Protein AF-A0A7M1QVY0-F1 (afdb_monomer)

Secondary structure (DSSP, 8-state):
--HHHH-S-B-HHHHHHHHHHHHTTTTTTSSSS-TT---TTTTTTHHHHH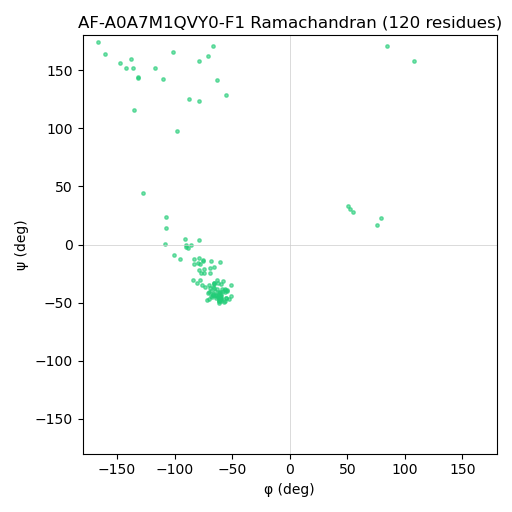HHHHHHHHHHHHTTSEEE-TTS--EEE-GGGHHHHTT--SHHHHHHHHHHHHHHHTTTHHHHHHHHHHGGG-

Structure (mmCIF, N/CA/C/O backbone):
data_AF-A0A7M1QVY0-F1
#
_entry.id   AF-A0A7M1QVY0-F1
#
loop_
_atom_site.group_PDB
_atom_site.id
_atom_site.type_symbol
_atom_site.label_atom_id
_atom_site.label_alt_id
_atom_site.label_comp_id
_atom_site.label_asym_id
_atom_site.label_entity_id
_atom_site.label_seq_id
_atom_site.pdbx_PDB_ins_code
_atom_site.Cartn_x
_atom_site.Cartn_y
_atom_site.Cartn_z
_atom_site.occupancy
_atom_site.B_iso_or_equiv
_atom_site.auth_seq_id
_atom_site.auth_comp_id
_atom_site.auth_asym_id
_atom_site.auth_atom_id
_atom_site.pdbx_PDB_model_num
ATOM 1 N N . MET A 1 1 ? -7.234 1.980 -4.836 1.00 67.88 1 MET 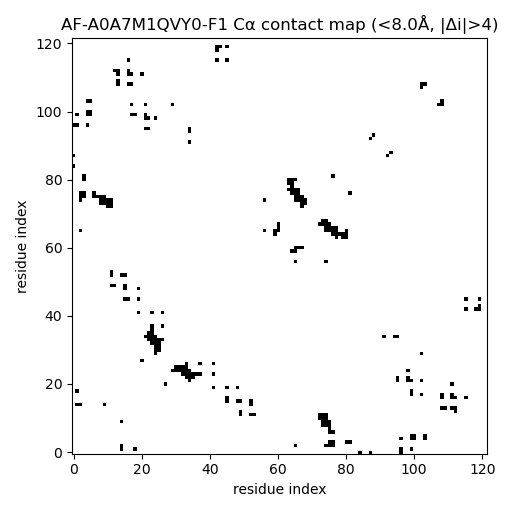A N 1
ATOM 2 C CA . MET A 1 1 ? -6.835 1.798 -3.420 1.00 67.88 1 MET A CA 1
ATOM 3 C C . MET A 1 1 ? -6.526 0.322 -3.199 1.00 67.88 1 MET A C 1
ATOM 5 O O . MET A 1 1 ? -7.338 -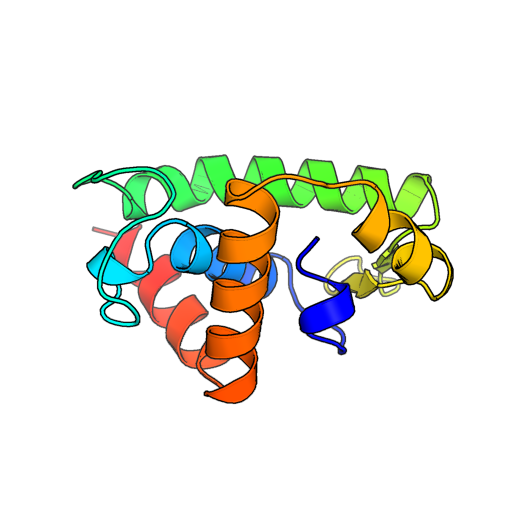0.486 -3.618 1.00 67.88 1 MET A O 1
ATOM 9 N N . ALA A 1 2 ? -5.380 -0.029 -2.601 1.00 82.00 2 ALA A N 1
ATOM 10 C CA . ALA A 1 2 ? -4.925 -1.424 -2.492 1.00 82.00 2 ALA A CA 1
ATOM 11 C C . ALA A 1 2 ? -5.658 -2.257 -1.420 1.00 82.00 2 ALA A C 1
ATOM 13 O O . ALA A 1 2 ? -5.900 -3.439 -1.632 1.00 82.00 2 ALA A O 1
ATOM 14 N N . LEU A 1 3 ? -6.046 -1.646 -0.291 1.00 88.56 3 LEU A N 1
ATOM 15 C CA . LEU A 1 3 ? -6.623 -2.359 0.861 1.00 88.56 3 LEU A CA 1
ATOM 16 C C . LEU A 1 3 ? -7.818 -3.276 0.526 1.00 88.56 3 LEU A C 1
ATOM 18 O O . LEU A 1 3 ? -7.794 -4.419 0.970 1.00 88.56 3 LEU A O 1
ATOM 22 N N . PRO A 1 4 ? -8.831 -2.850 -0.256 1.00 89.25 4 PRO A N 1
ATOM 23 C CA . PRO A 1 4 ? -9.956 -3.729 -0.578 1.00 89.25 4 PRO A CA 1
ATOM 24 C C . PRO A 1 4 ? -9.593 -4.894 -1.503 1.00 89.25 4 PRO A C 1
ATOM 26 O O . PRO A 1 4 ? -10.339 -5.856 -1.574 1.00 89.25 4 PRO A O 1
ATOM 29 N N . ILE A 1 5 ? -8.484 -4.795 -2.244 1.00 91.31 5 ILE A N 1
ATOM 30 C CA . ILE A 1 5 ? -8.012 -5.867 -3.132 1.00 91.31 5 ILE A CA 1
ATOM 31 C C . ILE A 1 5 ? -7.260 -6.931 -2.325 1.00 91.31 5 ILE A C 1
ATOM 33 O O . ILE A 1 5 ? -7.313 -8.106 -2.660 1.00 91.31 5 ILE A O 1
ATOM 37 N N . ILE A 1 6 ? -6.562 -6.520 -1.261 1.00 90.75 6 ILE A N 1
ATOM 38 C CA . ILE A 1 6 ? -5.854 -7.436 -0.358 1.00 90.75 6 ILE A CA 1
ATOM 39 C C . ILE A 1 6 ? -6.845 -8.335 0.399 1.00 90.75 6 ILE A C 1
ATOM 41 O O . ILE A 1 6 ? -6.510 -9.478 0.688 1.00 90.75 6 ILE A O 1
ATOM 45 N N . ASP A 1 7 ? -8.039 -7.818 0.708 1.00 88.00 7 ASP A N 1
ATOM 46 C CA . ASP A 1 7 ? -9.172 -8.546 1.308 1.00 88.00 7 ASP A CA 1
ATOM 47 C C . ASP A 1 7 ? -8.827 -9.362 2.573 1.00 88.00 7 ASP A C 1
ATOM 49 O O . ASP A 1 7 ? -9.358 -10.434 2.854 1.00 88.00 7 ASP A O 1
ATOM 53 N N . ARG A 1 8 ? -7.877 -8.850 3.362 1.00 91.44 8 ARG A N 1
ATOM 54 C CA . ARG A 1 8 ? -7.507 -9.359 4.687 1.00 91.44 8 ARG A CA 1
ATOM 55 C C . ARG A 1 8 ? -6.758 -8.286 5.476 1.00 91.44 8 ARG A C 1
ATOM 57 O O . ARG A 1 8 ? -6.217 -7.353 4.876 1.00 91.44 8 ARG A O 1
ATOM 64 N N . PRO A 1 9 ? -6.618 -8.440 6.805 1.00 93.56 9 PRO A N 1
ATOM 65 C CA . PRO A 1 9 ? -5.658 -7.654 7.563 1.00 93.56 9 PRO A CA 1
ATOM 66 C C . PRO A 1 9 ? -4.242 -7.805 6.987 1.00 93.56 9 PRO A C 1
ATOM 68 O O . PRO A 1 9 ? -3.750 -8.921 6.792 1.00 93.56 9 P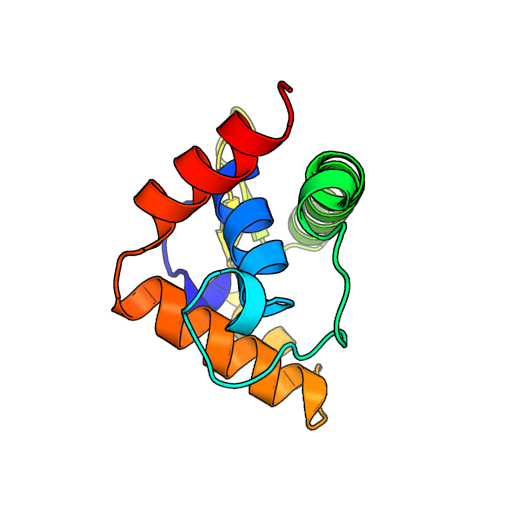RO A O 1
ATOM 71 N N . ALA A 1 10 ? -3.588 -6.675 6.734 1.00 93.50 10 ALA A N 1
ATOM 72 C CA . ALA A 1 10 ? -2.204 -6.605 6.282 1.00 93.50 10 ALA A CA 1
ATOM 73 C C . ALA A 1 10 ? -1.412 -5.592 7.110 1.00 93.50 10 ALA A C 1
ATOM 75 O O . ALA A 1 10 ? -1.935 -4.566 7.551 1.00 93.50 10 ALA A O 1
ATOM 76 N N . SER A 1 11 ? -0.146 -5.902 7.354 1.00 94.19 11 SER A N 1
ATOM 77 C CA . SER A 1 11 ? 0.780 -5.020 8.057 1.00 94.19 11 SER A CA 1
ATOM 78 C C . SER A 1 11 ? 1.172 -3.810 7.207 1.00 94.19 11 SER A C 1
ATOM 80 O O . SER A 1 11 ? 1.033 -3.806 5.982 1.00 94.19 11 SER A O 1
ATOM 82 N N . LEU A 1 12 ? 1.705 -2.773 7.861 1.00 93.38 12 LEU A N 1
ATOM 83 C CA . LEU A 1 12 ? 2.265 -1.606 7.174 1.00 93.38 12 LEU A CA 1
ATOM 84 C C . LEU A 1 12 ? 3.339 -2.010 6.152 1.00 93.38 12 LEU A C 1
ATOM 86 O O . LEU A 1 12 ? 3.372 -1.457 5.055 1.00 93.38 12 LEU A O 1
ATOM 90 N N . ASP A 1 13 ? 4.184 -2.984 6.492 1.00 91.88 13 ASP A N 1
ATOM 91 C CA . ASP A 1 13 ? 5.256 -3.454 5.614 1.00 91.88 13 ASP A CA 1
ATOM 92 C C . ASP A 1 13 ? 4.715 -4.228 4.408 1.00 91.88 13 ASP A C 1
ATOM 94 O O . ASP A 1 13 ? 5.144 -3.974 3.286 1.00 91.88 13 ASP A O 1
ATOM 98 N N . GLU A 1 14 ? 3.707 -5.087 4.591 1.00 92.00 14 GLU A N 1
ATOM 99 C CA . GLU A 1 14 ? 3.032 -5.752 3.466 1.00 92.00 14 GLU A CA 1
ATOM 100 C C . GLU A 1 14 ? 2.380 -4.740 2.518 1.00 92.00 14 GLU A C 1
ATOM 102 O O . GLU A 1 14 ? 2.569 -4.821 1.307 1.00 92.00 14 GLU A O 1
ATOM 107 N N . ILE A 1 15 ? 1.644 -3.761 3.055 1.00 93.62 15 ILE A N 1
ATOM 108 C CA . ILE A 1 15 ? 0.968 -2.740 2.243 1.00 93.62 15 ILE A CA 1
ATOM 109 C C . ILE A 1 15 ? 1.996 -1.871 1.509 1.00 93.62 15 ILE A C 1
ATOM 111 O O . ILE A 1 15 ? 1.802 -1.554 0.338 1.00 93.62 15 ILE A O 1
ATOM 115 N N . THR A 1 16 ? 3.102 -1.517 2.167 1.00 93.00 16 THR A N 1
ATOM 116 C CA . THR A 1 16 ? 4.184 -0.730 1.556 1.00 93.00 16 THR A CA 1
ATOM 117 C C . THR A 1 16 ? 4.893 -1.513 0.457 1.00 93.00 16 THR A C 1
ATOM 119 O O . THR A 1 16 ? 5.147 -0.966 -0.613 1.00 93.00 16 THR A O 1
ATOM 122 N N . ALA A 1 17 ? 5.191 -2.792 0.690 1.00 91.12 17 ALA A N 1
ATOM 123 C CA . ALA A 1 17 ? 5.825 -3.647 -0.304 1.00 91.12 17 ALA A CA 1
ATOM 124 C C . ALA A 1 17 ? 4.919 -3.837 -1.528 1.00 91.12 17 ALA A C 1
ATOM 126 O O . ALA A 1 17 ? 5.387 -3.711 -2.656 1.00 91.12 17 ALA A O 1
ATOM 127 N N . ILE A 1 18 ? 3.618 -4.064 -1.316 1.00 92.25 18 ILE A N 1
ATOM 128 C CA . ILE A 1 18 ? 2.629 -4.137 -2.399 1.00 92.25 18 ILE A CA 1
ATOM 129 C C . ILE A 1 18 ? 2.576 -2.819 -3.172 1.00 92.25 18 ILE A C 1
ATOM 131 O O . ILE A 1 18 ? 2.621 -2.854 -4.396 1.00 92.25 18 ILE A O 1
ATOM 135 N N . ASP A 1 19 ? 2.509 -1.671 -2.491 1.00 92.38 19 ASP A N 1
ATOM 136 C CA . ASP A 1 19 ? 2.473 -0.362 -3.153 1.00 92.38 19 ASP A CA 1
ATOM 137 C C . ASP A 1 19 ? 3.714 -0.128 -4.021 1.00 92.38 19 ASP A C 1
ATOM 139 O O . ASP A 1 19 ? 3.596 0.224 -5.195 1.00 92.38 19 ASP A O 1
ATOM 143 N N . LEU A 1 20 ? 4.901 -0.386 -3.466 1.00 91.19 20 LEU A N 1
ATOM 144 C CA . LEU A 1 20 ? 6.162 -0.210 -4.176 1.00 91.19 20 LEU A CA 1
ATOM 145 C C . LEU A 1 20 ? 6.236 -1.124 -5.402 1.00 91.19 20 LEU A C 1
ATOM 147 O O . LEU A 1 20 ? 6.512 -0.657 -6.507 1.00 91.19 20 LEU A O 1
ATOM 151 N N . VAL A 1 21 ? 5.953 -2.412 -5.220 1.00 90.62 21 VAL A N 1
ATOM 152 C CA . VAL A 1 21 ? 6.067 -3.418 -6.278 1.00 90.62 21 VAL A CA 1
ATOM 153 C C . VAL A 1 21 ? 5.009 -3.200 -7.351 1.00 90.62 21 VAL A C 1
ATOM 155 O O . VAL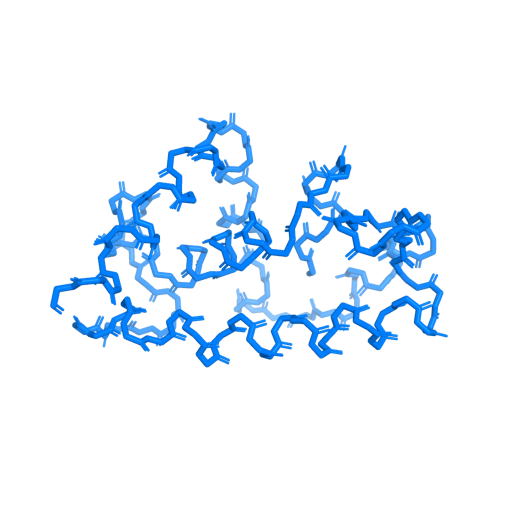 A 1 21 ? 5.338 -3.269 -8.528 1.00 90.62 21 VAL A O 1
ATOM 158 N N . ALA A 1 22 ? 3.777 -2.842 -6.978 1.00 91.75 22 ALA A N 1
ATOM 159 C CA . ALA A 1 22 ? 2.738 -2.484 -7.939 1.00 91.75 22 ALA A CA 1
ATOM 160 C C . ALA A 1 22 ? 3.160 -1.289 -8.806 1.00 91.75 22 ALA A C 1
ATOM 162 O O . ALA A 1 22 ? 2.837 -1.251 -9.991 1.00 91.75 22 ALA A O 1
ATOM 163 N N . THR A 1 23 ? 3.923 -0.340 -8.244 1.00 91.75 23 THR A N 1
ATOM 164 C CA . THR A 1 23 ? 4.471 0.788 -9.011 1.00 91.75 23 THR A CA 1
ATOM 165 C C . THR A 1 23 ? 5.682 0.440 -9.885 1.00 91.75 23 THR A C 1
ATOM 167 O O . THR A 1 23 ? 5.896 1.091 -10.910 1.00 91.75 23 THR A O 1
ATOM 170 N N . TYR A 1 24 ? 6.415 -0.619 -9.528 1.00 90.50 24 TYR A N 1
ATOM 171 C CA . TYR A 1 24 ? 7.674 -1.043 -10.148 1.00 90.50 24 TYR A CA 1
ATOM 172 C C . TYR A 1 24 ? 7.662 -2.528 -10.571 1.00 90.50 24 TYR A C 1
ATOM 174 O O . TYR A 1 24 ? 8.615 -3.274 -10.333 1.00 90.50 24 TYR A O 1
ATOM 182 N N . MET A 1 25 ? 6.565 -2.982 -11.188 1.00 88.81 25 MET A N 1
ATOM 183 C CA . MET A 1 25 ? 6.340 -4.400 -11.511 1.00 88.81 25 MET A CA 1
ATOM 184 C C . MET A 1 25 ? 7.480 -5.015 -12.334 1.00 88.81 25 MET A C 1
ATOM 186 O O . MET A 1 25 ? 7.879 -6.146 -12.060 1.00 88.81 25 MET A O 1
ATOM 190 N N . GLN A 1 26 ? 8.041 -4.275 -13.295 1.00 89.31 26 GLN A N 1
ATOM 191 C CA . GLN A 1 26 ? 9.151 -4.753 -14.124 1.00 89.31 26 GLN A CA 1
ATOM 192 C C . GLN A 1 26 ? 10.444 -4.904 -13.330 1.00 89.31 26 GLN A C 1
ATOM 194 O O . GLN A 1 26 ? 11.102 -5.935 -13.448 1.00 89.31 26 GLN A O 1
ATOM 199 N N . PHE A 1 27 ? 10.785 -3.928 -12.482 1.00 86.12 27 PHE A N 1
ATOM 200 C CA . PHE A 1 27 ? 11.983 -3.996 -11.637 1.00 86.12 27 PHE A CA 1
ATOM 201 C C . PHE A 1 27 ? 11.990 -5.255 -10.756 1.00 86.12 27 PHE A C 1
ATOM 203 O O . PHE A 1 27 ? 13.023 -5.896 -10.577 1.00 86.12 27 PHE A O 1
ATOM 210 N N . PHE A 1 28 ? 10.823 -5.645 -10.237 1.00 84.00 28 PHE A N 1
ATOM 211 C CA . PHE A 1 28 ? 10.679 -6.827 -9.385 1.00 84.00 28 PHE A CA 1
ATOM 212 C C . PHE A 1 28 ? 10.382 -8.133 -10.145 1.00 84.00 28 PHE A C 1
ATOM 214 O O . PHE A 1 28 ? 10.317 -9.191 -9.512 1.00 84.00 28 PHE A O 1
ATOM 221 N N . GLY A 1 29 ? 10.242 -8.080 -11.475 1.00 86.12 29 GLY A N 1
ATOM 222 C CA . GLY A 1 29 ? 10.018 -9.245 -12.336 1.00 86.12 29 GLY A CA 1
ATOM 223 C C . GLY A 1 29 ? 8.577 -9.766 -12.371 1.00 86.12 29 GLY A C 1
ATOM 224 O O . GLY A 1 29 ? 8.367 -10.936 -12.679 1.00 86.12 29 GLY A O 1
ATOM 225 N N . TYR A 1 30 ? 7.591 -8.927 -12.046 1.00 85.88 30 TYR A N 1
ATOM 226 C CA . TYR A 1 30 ? 6.164 -9.283 -12.003 1.00 85.88 30 TYR A CA 1
ATOM 227 C C . TYR A 1 30 ? 5.327 -8.675 -13.137 1.00 85.88 30 TYR A C 1
ATOM 229 O O . TYR A 1 30 ? 4.122 -8.910 -13.201 1.00 85.88 30 TYR A O 1
ATOM 237 N N . GLY A 1 31 ? 5.935 -7.906 -14.042 1.00 85.88 31 GLY A N 1
ATOM 238 C CA . GLY A 1 31 ? 5.259 -7.353 -15.214 1.00 85.88 31 GLY A CA 1
ATOM 239 C C . GLY A 1 31 ? 6.230 -6.797 -16.251 1.00 85.88 31 GLY A C 1
ATOM 240 O O . GLY A 1 31 ? 7.431 -6.729 -16.011 1.00 85.88 31 GLY A O 1
ATOM 241 N N . ASP A 1 32 ? 5.699 -6.377 -17.397 1.00 85.62 32 ASP A N 1
ATOM 242 C CA . ASP A 1 32 ? 6.520 -5.957 -18.544 1.00 85.62 32 ASP A CA 1
ATOM 243 C C . ASP A 1 32 ? 6.999 -4.500 -18.464 1.00 85.62 32 ASP A C 1
ATOM 245 O O . ASP A 1 32 ? 7.913 -4.111 -19.188 1.00 85.62 32 ASP A O 1
ATOM 249 N N . ARG A 1 33 ? 6.379 -3.679 -17.603 1.00 85.50 33 ARG A N 1
ATOM 250 C CA . ARG A 1 33 ? 6.719 -2.258 -17.426 1.00 85.50 33 ARG A CA 1
ATOM 251 C C . ARG A 1 33 ? 6.512 -1.754 -15.999 1.00 85.50 33 ARG A C 1
ATOM 253 O O . ARG A 1 33 ? 5.673 -2.278 -15.264 1.00 85.50 33 ARG A O 1
ATOM 260 N N . ASN A 1 34 ? 7.224 -0.690 -15.635 1.00 86.62 34 ASN A N 1
ATOM 261 C CA . ASN A 1 34 ? 6.985 0.086 -14.416 1.00 86.62 34 ASN A CA 1
ATOM 262 C C . ASN A 1 34 ? 5.943 1.190 -14.674 1.00 86.62 34 ASN A C 1
ATOM 264 O O . ASN A 1 34 ? 6.129 2.025 -15.558 1.00 86.62 34 ASN A O 1
ATOM 268 N N . ILE A 1 35 ? 4.859 1.242 -13.891 1.00 87.25 35 ILE A N 1
ATOM 269 C CA . ILE A 1 35 ? 3.812 2.274 -14.062 1.00 87.25 35 ILE A CA 1
ATOM 270 C C . ILE A 1 35 ? 4.258 3.652 -13.560 1.00 87.25 35 ILE A C 1
ATOM 272 O O . ILE A 1 35 ? 3.698 4.669 -13.960 1.00 87.25 35 ILE A O 1
ATOM 276 N N . HIS A 1 36 ? 5.270 3.692 -12.689 1.00 82.56 36 HIS A N 1
ATOM 277 C CA . HIS A 1 36 ? 5.858 4.932 -12.184 1.00 82.56 36 HIS A CA 1
ATOM 278 C C . HIS A 1 36 ? 7.047 5.419 -13.036 1.00 82.56 36 HIS A C 1
ATOM 280 O O . HIS A 1 36 ? 7.664 6.433 -12.706 1.00 82.56 36 HIS A O 1
ATOM 286 N N . GLY A 1 37 ? 7.333 4.734 -14.149 1.00 81.06 37 GLY A N 1
ATOM 287 C CA . GLY A 1 37 ? 8.547 4.922 -14.937 1.00 81.06 37 GLY A CA 1
ATOM 288 C C . GLY A 1 37 ? 9.722 4.119 -14.384 1.00 81.06 37 GLY A C 1
ATOM 289 O O . GLY A 1 37 ? 9.640 3.516 -13.312 1.00 81.06 37 GLY A O 1
ATOM 290 N N . ASP A 1 38 ? 10.812 4.088 -15.141 1.00 80.12 38 ASP A N 1
ATOM 291 C CA . ASP A 1 38 ? 12.009 3.355 -14.746 1.00 80.12 38 ASP A CA 1
ATOM 292 C C . ASP A 1 38 ? 12.807 4.158 -13.722 1.00 80.12 38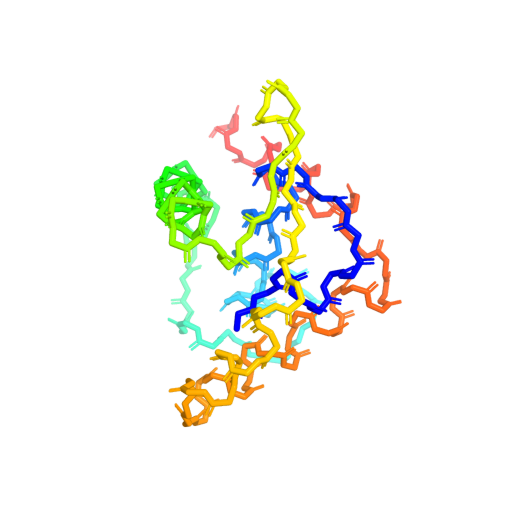 ASP A C 1
ATOM 294 O O . ASP A 1 38 ? 13.187 5.305 -13.958 1.00 80.12 38 ASP A O 1
ATOM 298 N N . ASN A 1 39 ? 13.055 3.538 -12.572 1.00 74.75 39 ASN A N 1
ATOM 299 C CA . ASN A 1 39 ? 13.912 4.075 -11.529 1.00 74.75 39 ASN A CA 1
ATOM 300 C C . ASN A 1 39 ? 14.837 2.963 -11.028 1.00 74.75 39 ASN A C 1
ATOM 302 O O . ASN A 1 39 ? 14.383 1.981 -10.439 1.00 74.75 39 ASN A O 1
ATOM 306 N N . GLU A 1 40 ? 16.141 3.133 -11.234 1.00 70.44 40 GLU A N 1
ATOM 307 C CA . GLU A 1 40 ? 17.168 2.198 -10.760 1.00 70.44 40 GLU A CA 1
ATOM 308 C C . GLU A 1 40 ? 17.305 2.181 -9.222 1.00 70.44 40 GLU A C 1
ATOM 310 O O . GLU A 1 40 ? 17.857 1.240 -8.657 1.00 70.44 40 GLU A O 1
ATOM 315 N N . PHE A 1 41 ? 16.725 3.171 -8.531 1.00 73.88 41 PHE A N 1
ATOM 316 C CA . PHE A 1 41 ? 16.756 3.329 -7.075 1.00 73.88 41 PHE A CA 1
ATOM 317 C C . PHE A 1 41 ? 15.415 3.025 -6.392 1.00 73.88 41 PHE A C 1
ATOM 319 O O . PHE A 1 41 ? 15.168 3.501 -5.284 1.00 73.88 41 PHE A O 1
ATOM 326 N N . ALA A 1 42 ? 14.542 2.222 -7.010 1.00 73.81 42 ALA A N 1
ATOM 327 C CA . ALA A 1 42 ? 13.219 1.896 -6.462 1.00 73.81 42 ALA A CA 1
ATOM 328 C C . ALA A 1 42 ? 13.260 1.402 -4.997 1.00 73.81 42 ALA A C 1
ATOM 330 O O . ALA A 1 42 ? 12.380 1.731 -4.204 1.00 73.81 42 ALA A O 1
ATOM 331 N N . LEU A 1 43 ? 14.301 0.659 -4.602 1.00 77.19 43 LEU A N 1
ATOM 332 C CA . LEU A 1 43 ? 14.474 0.185 -3.222 1.00 77.19 43 LEU A CA 1
ATOM 333 C C . LEU A 1 43 ? 14.812 1.303 -2.228 1.00 77.19 43 LEU A C 1
ATOM 335 O O . LEU A 1 43 ? 14.324 1.277 -1.101 1.00 77.19 43 LEU A O 1
ATOM 339 N N . ALA A 1 44 ? 15.581 2.311 -2.646 1.00 82.81 44 ALA A N 1
ATOM 340 C CA . ALA A 1 44 ? 15.929 3.450 -1.796 1.00 82.81 44 ALA A CA 1
ATOM 341 C C . ALA A 1 44 ? 14.699 4.308 -1.448 1.00 82.81 44 ALA A C 1
ATOM 343 O O . ALA A 1 44 ? 14.701 5.047 -0.466 1.00 82.81 44 ALA A O 1
ATOM 344 N N . GLU A 1 45 ? 13.612 4.189 -2.219 1.00 84.19 45 GLU A N 1
ATOM 345 C CA . GLU A 1 45 ? 12.350 4.844 -1.893 1.00 84.19 45 GLU A CA 1
ATOM 346 C C . GLU A 1 45 ? 11.580 4.169 -0.756 1.00 84.19 45 GLU A C 1
ATOM 348 O O . GLU A 1 45 ? 10.635 4.786 -0.260 1.00 84.19 45 GLU A O 1
ATOM 353 N N . TYR A 1 46 ? 11.922 2.939 -0.346 1.00 87.94 46 TYR A N 1
ATOM 354 C CA . TYR A 1 46 ? 11.083 2.150 0.562 1.00 87.94 46 TYR A CA 1
ATOM 355 C C . TYR A 1 46 ? 10.781 2.891 1.868 1.00 87.94 46 TYR A C 1
ATOM 357 O O . TYR A 1 46 ? 9.612 3.014 2.222 1.00 87.94 46 TYR A O 1
ATOM 365 N N . ASP A 1 47 ? 11.778 3.466 2.542 1.00 87.94 47 ASP A N 1
ATOM 366 C CA . ASP A 1 47 ? 11.569 4.156 3.824 1.00 87.94 47 ASP A CA 1
ATOM 367 C C . ASP A 1 47 ? 10.667 5.388 3.679 1.00 87.94 47 ASP A C 1
ATOM 369 O O . ASP A 1 47 ? 9.694 5.574 4.420 1.00 87.94 47 ASP A O 1
ATOM 373 N N . ALA A 1 48 ? 10.934 6.209 2.660 1.00 90.19 48 ALA A N 1
ATOM 374 C CA . ALA A 1 48 ? 10.114 7.375 2.347 1.00 90.19 48 ALA A CA 1
ATOM 375 C C . ALA A 1 48 ? 8.700 6.974 1.890 1.00 90.19 48 ALA A C 1
ATOM 377 O O . ALA A 1 48 ? 7.722 7.689 2.133 1.00 90.19 48 ALA A O 1
ATOM 378 N N . ARG A 1 49 ? 8.561 5.833 1.209 1.00 91.38 49 ARG A N 1
ATOM 379 C CA . ARG A 1 49 ? 7.274 5.272 0.789 1.00 91.38 49 ARG A CA 1
ATOM 380 C C . ARG A 1 49 ? 6.497 4.761 1.993 1.00 91.38 49 ARG A C 1
ATOM 382 O O . ARG A 1 49 ? 5.340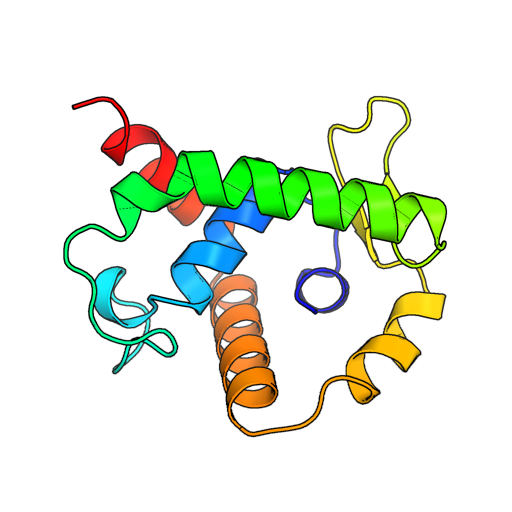 5.136 2.149 1.00 91.38 49 ARG A O 1
ATOM 389 N N . ARG A 1 50 ? 7.141 4.012 2.884 1.00 93.88 50 ARG A N 1
ATOM 390 C CA . ARG A 1 50 ? 6.564 3.472 4.116 1.00 93.88 50 ARG A CA 1
ATOM 391 C C . ARG A 1 50 ? 5.973 4.571 4.986 1.00 93.88 50 ARG A C 1
ATOM 393 O O . ARG A 1 50 ? 4.832 4.456 5.421 1.00 93.88 50 ARG A O 1
ATOM 400 N N . ALA A 1 51 ? 6.702 5.672 5.174 1.00 94.12 51 ALA A N 1
ATOM 401 C CA . ALA A 1 51 ? 6.214 6.827 5.928 1.00 94.12 51 ALA A CA 1
ATOM 402 C C . ALA A 1 51 ? 4.957 7.457 5.290 1.00 94.12 51 ALA A C 1
ATOM 404 O O . ALA A 1 51 ? 4.000 7.803 5.989 1.00 94.12 51 ALA A O 1
ATOM 405 N N . ARG A 1 52 ? 4.924 7.569 3.953 1.00 94.62 52 ARG A N 1
ATOM 406 C CA . ARG A 1 52 ? 3.753 8.071 3.209 1.00 94.62 52 ARG A CA 1
ATOM 407 C C . ARG A 1 52 ? 2.559 7.120 3.311 1.00 94.62 52 ARG A C 1
ATOM 409 O O . ARG A 1 52 ? 1.443 7.583 3.551 1.00 94.62 52 ARG A O 1
ATOM 416 N N . VAL A 1 53 ? 2.789 5.813 3.179 1.00 94.56 53 VAL A N 1
ATOM 417 C CA . VAL A 1 53 ? 1.761 4.774 3.338 1.00 94.56 53 VAL A CA 1
ATOM 418 C C . VAL A 1 53 ? 1.189 4.811 4.752 1.00 94.56 53 VAL A C 1
ATOM 420 O O . VAL A 1 53 ? -0.028 4.852 4.912 1.00 94.56 53 VAL A O 1
ATOM 423 N N . GLU A 1 54 ? 2.031 4.899 5.782 1.00 95.12 54 GLU A N 1
ATOM 424 C CA . GLU A 1 54 ? 1.589 4.998 7.175 1.00 95.12 54 GLU A CA 1
ATOM 425 C C . GLU A 1 54 ? 0.707 6.234 7.411 1.00 95.12 54 GLU A C 1
ATOM 427 O O . GLU A 1 54 ? -0.372 6.136 8.005 1.00 95.12 54 GLU A O 1
ATOM 432 N N . ALA A 1 55 ? 1.132 7.402 6.922 1.00 95.31 55 ALA A N 1
ATOM 433 C CA . ALA A 1 55 ? 0.348 8.630 7.021 1.00 95.31 55 ALA A CA 1
ATOM 434 C C . ALA A 1 55 ? -1.005 8.507 6.294 1.00 95.31 55 ALA A C 1
ATOM 436 O O . ALA A 1 55 ? -2.039 8.924 6.829 1.00 95.31 55 ALA A O 1
ATOM 437 N N . GLY A 1 56 ? -1.011 7.893 5.107 1.00 93.62 56 GLY A N 1
ATOM 438 C CA . GLY A 1 56 ? -2.217 7.595 4.335 1.00 93.62 56 GLY A CA 1
ATOM 439 C C . GLY A 1 56 ? -3.174 6.662 5.076 1.00 93.62 56 GLY A C 1
ATOM 440 O O . GLY A 1 56 ? -4.352 6.983 5.220 1.00 93.62 56 GLY A O 1
ATOM 441 N N . LEU A 1 57 ? -2.670 5.557 5.631 1.00 94.00 57 LEU A N 1
ATOM 442 C CA . LEU A 1 57 ? -3.455 4.596 6.409 1.00 94.00 57 LEU A CA 1
ATOM 443 C C . LEU A 1 57 ? -4.074 5.242 7.650 1.00 94.00 57 LEU A C 1
ATOM 445 O O . LEU A 1 57 ? -5.273 5.100 7.880 1.00 94.00 57 LEU A O 1
ATOM 449 N N . LYS A 1 58 ? -3.305 6.036 8.408 1.00 94.31 58 LYS A N 1
ATOM 450 C CA . LYS A 1 58 ? -3.830 6.791 9.562 1.00 94.31 58 LYS A CA 1
ATOM 451 C C . LYS A 1 58 ? -4.960 7.740 9.160 1.00 94.31 58 LYS A C 1
ATOM 453 O O . LYS A 1 58 ? -5.929 7.895 9.906 1.00 94.31 58 LYS A O 1
ATOM 458 N N . ARG A 1 59 ? -4.857 8.377 7.987 1.00 94.00 59 ARG A N 1
ATOM 459 C CA . ARG A 1 59 ? -5.922 9.231 7.448 1.00 94.00 59 ARG A CA 1
ATOM 460 C C . ARG A 1 59 ? -7.156 8.412 7.073 1.00 94.00 59 ARG A C 1
ATOM 462 O O . ARG A 1 59 ? -8.250 8.803 7.461 1.00 94.00 59 ARG A O 1
ATOM 469 N N . LEU A 1 60 ? -6.988 7.279 6.392 1.00 92.12 60 LEU A N 1
ATOM 470 C CA . LEU A 1 60 ? -8.094 6.387 6.027 1.00 92.12 60 LEU A CA 1
ATOM 471 C C . LEU A 1 60 ? -8.826 5.844 7.259 1.00 92.12 60 LEU A C 1
ATOM 473 O O . LEU A 1 60 ? -10.053 5.840 7.266 1.00 92.12 60 LEU A O 1
ATOM 477 N N . VAL A 1 61 ? -8.099 5.471 8.318 1.00 93.81 61 VAL A N 1
ATOM 478 C CA . VAL A 1 61 ? -8.695 5.045 9.595 1.00 93.81 61 VAL A CA 1
ATOM 479 C C . VAL A 1 61 ? -9.512 6.174 10.220 1.00 93.81 61 VAL A C 1
ATOM 481 O O . VAL A 1 61 ? -10.670 5.976 10.577 1.00 93.81 61 VAL A O 1
ATOM 484 N N . ARG A 1 62 ? -8.959 7.392 10.291 1.00 94.12 62 ARG A N 1
ATOM 485 C CA . ARG A 1 62 ? -9.678 8.563 10.826 1.00 94.12 62 ARG A CA 1
ATOM 486 C C . ARG A 1 62 ? -10.924 8.918 10.011 1.00 94.12 62 ARG A C 1
ATOM 488 O O . ARG A 1 62 ? -11.894 9.415 10.570 1.00 94.12 62 ARG A O 1
ATOM 495 N N . SER A 1 63 ? -10.881 8.687 8.703 1.00 92.12 63 SER A N 1
ATOM 496 C CA . SER A 1 63 ? -11.994 8.930 7.782 1.00 92.12 63 SER A CA 1
ATOM 497 C C . SER A 1 63 ? -12.984 7.762 7.685 1.00 92.12 63 SER A C 1
ATOM 499 O O . SER A 1 63 ? -13.960 7.883 6.955 1.00 92.12 63 SER A O 1
ATOM 501 N N . GLY A 1 64 ? -12.762 6.655 8.403 1.00 92.12 64 GLY A N 1
ATOM 502 C CA . GLY A 1 64 ? -13.665 5.502 8.415 1.00 92.12 64 GLY A CA 1
ATOM 503 C C . GLY A 1 64 ? -13.599 4.609 7.172 1.00 92.12 64 GLY A C 1
ATOM 504 O O . GLY A 1 64 ? -14.511 3.819 6.965 1.00 92.12 64 GLY A O 1
ATOM 505 N N . TYR A 1 65 ? -12.545 4.717 6.355 1.00 91.56 65 TYR A N 1
ATOM 506 C CA . TYR A 1 65 ? -12.331 3.905 5.144 1.00 91.56 65 TYR A CA 1
ATOM 507 C C . TYR A 1 65 ? -11.345 2.747 5.351 1.00 91.56 65 TYR A C 1
ATOM 509 O O . TYR A 1 65 ? -11.178 1.890 4.487 1.00 91.56 65 TYR A O 1
ATOM 517 N N . ALA A 1 66 ? -10.670 2.705 6.494 1.00 93.38 66 ALA A N 1
ATOM 518 C CA . ALA A 1 66 ? -9.848 1.576 6.895 1.00 93.38 66 ALA A CA 1
ATOM 519 C C . ALA A 1 66 ? -10.097 1.262 8.367 1.00 93.38 66 ALA A C 1
ATOM 521 O O . ALA A 1 66 ? -10.423 2.144 9.161 1.00 93.38 66 ALA A O 1
ATOM 522 N N . LEU A 1 67 ? -9.908 0.004 8.731 1.00 94.88 67 LEU A N 1
ATOM 523 C CA . LEU A 1 67 ? -9.926 -0.463 10.107 1.00 94.88 67 LEU A CA 1
ATOM 524 C C . LEU A 1 67 ? -8.506 -0.855 10.493 1.00 94.88 67 LEU A C 1
ATOM 526 O O . LEU A 1 67 ? -7.786 -1.430 9.678 1.00 94.88 67 LEU A O 1
ATOM 530 N N . SER A 1 68 ? -8.114 -0.574 11.732 1.00 95.62 68 SER A N 1
ATOM 531 C CA . SER A 1 68 ? -6.876 -1.091 12.313 1.00 95.62 68 SER A CA 1
ATOM 532 C C . SER A 1 68 ? -7.180 -1.983 13.508 1.00 95.62 68 SER A C 1
ATOM 534 O O . SER A 1 68 ? -8.168 -1.772 14.216 1.00 95.62 68 SER A O 1
ATOM 536 N N . ASN A 1 69 ? -6.311 -2.953 13.788 1.00 92.56 69 ASN A N 1
ATOM 537 C CA . ASN A 1 69 ? -6.379 -3.658 15.068 1.00 92.56 69 ASN A CA 1
ATOM 538 C C . ASN A 1 69 ? -6.029 -2.715 16.242 1.00 92.56 69 ASN A C 1
ATOM 540 O O . ASN A 1 69 ? -5.567 -1.587 16.048 1.00 92.56 69 ASN A O 1
ATOM 544 N N . LYS A 1 70 ? -6.235 -3.181 17.483 1.00 87.06 70 LYS A N 1
ATOM 545 C CA . LYS A 1 70 ? -6.011 -2.370 18.698 1.00 87.06 70 LYS A CA 1
ATOM 546 C C . LYS A 1 70 ? -4.576 -1.848 18.820 1.00 87.06 70 LYS A C 1
ATOM 548 O O . LYS A 1 70 ? -4.363 -0.785 19.387 1.00 87.06 70 LYS A O 1
ATOM 553 N N . GLN A 1 71 ? -3.609 -2.600 18.303 1.00 89.00 71 GLN A N 1
ATOM 554 C CA . GLN A 1 71 ? -2.187 -2.273 18.344 1.00 89.00 71 GLN A CA 1
ATOM 555 C C . GLN A 1 71 ? -1.719 -1.450 17.130 1.00 89.00 71 GLN A C 1
ATOM 557 O O . GLN A 1 71 ? -0.538 -1.130 17.052 1.00 89.00 71 GLN A O 1
ATOM 562 N N . ALA A 1 72 ? -2.610 -1.124 16.185 1.00 84.94 72 ALA A N 1
ATOM 563 C CA . ALA A 1 72 ? -2.289 -0.467 14.914 1.00 84.94 72 ALA A CA 1
ATOM 564 C C . ALA A 1 72 ? -1.174 -1.163 14.102 1.00 84.94 72 ALA A C 1
ATOM 566 O O . ALA A 1 72 ? -0.432 -0.519 13.363 1.00 84.94 72 ALA A O 1
ATOM 567 N N . THR A 1 73 ? -1.060 -2.487 14.229 1.00 88.12 73 THR A N 1
ATOM 568 C CA . THR A 1 73 ? -0.067 -3.306 13.516 1.00 88.12 73 THR A CA 1
ATOM 569 C C . THR A 1 73 ? -0.609 -3.934 12.237 1.00 88.12 73 THR A C 1
ATOM 571 O O . THR A 1 73 ? 0.167 -4.433 11.428 1.00 88.12 73 THR A O 1
ATOM 574 N N . SER A 1 74 ? -1.927 -3.909 12.033 1.00 93.81 74 SER A N 1
ATOM 575 C CA . SER A 1 74 ? -2.565 -4.375 10.801 1.00 93.81 74 SER A CA 1
ATOM 576 C C . SER A 1 74 ? -3.742 -3.494 10.418 1.00 93.81 74 SER A C 1
ATOM 578 O O . SER A 1 74 ? -4.388 -2.897 11.286 1.00 93.81 74 SER A O 1
ATOM 580 N N . PHE A 1 75 ? -4.001 -3.441 9.115 1.00 95.25 75 PHE A N 1
ATOM 581 C CA . PHE A 1 75 ? -5.024 -2.622 8.488 1.00 95.25 75 PHE A CA 1
ATOM 582 C C . PHE A 1 75 ? -5.841 -3.464 7.509 1.00 95.25 75 PHE A C 1
ATOM 584 O O . PHE A 1 75 ? -5.296 -4.327 6.825 1.00 95.25 75 PHE A O 1
ATOM 591 N N . THR A 1 76 ? -7.138 -3.197 7.422 1.00 95.00 76 THR A N 1
ATOM 592 C CA . THR A 1 76 ? -8.039 -3.761 6.407 1.00 95.00 76 THR A CA 1
ATOM 593 C C . THR A 1 76 ? -8.970 -2.669 5.891 1.00 95.00 76 THR A C 1
ATOM 595 O O . THR A 1 76 ? -9.152 -1.644 6.554 1.00 95.00 76 THR A O 1
ATOM 598 N N . ALA A 1 77 ? -9.554 -2.855 4.711 1.00 93.12 77 ALA A N 1
ATOM 599 C CA . ALA A 1 77 ? -10.596 -1.957 4.225 1.00 93.12 77 ALA A CA 1
ATOM 600 C C . ALA A 1 77 ? -11.827 -2.006 5.147 1.00 93.12 77 ALA A C 1
ATOM 602 O O . ALA A 1 77 ? -12.194 -3.069 5.647 1.00 93.12 77 ALA A O 1
ATOM 603 N N . ALA A 1 78 ? -12.460 -0.854 5.372 1.00 91.75 78 ALA A N 1
ATOM 604 C CA . ALA A 1 78 ? -13.825 -0.819 5.892 1.00 91.75 78 ALA A CA 1
ATOM 605 C C . ALA A 1 78 ? -14.817 -1.105 4.749 1.00 91.75 78 ALA A C 1
ATOM 607 O O . ALA A 1 78 ? -14.497 -0.858 3.588 1.00 91.75 78 ALA A O 1
ATOM 608 N N . GLU A 1 79 ? -16.035 -1.557 5.053 1.00 85.56 79 GLU A N 1
ATOM 609 C CA . GLU A 1 79 ? -17.063 -1.813 4.023 1.00 85.56 79 GLU A CA 1
ATOM 610 C C . GLU A 1 79 ? -17.351 -0.565 3.163 1.00 85.56 79 GLU A C 1
ATOM 612 O O . GLU A 1 79 ? -17.426 -0.647 1.936 1.00 85.56 79 GLU A O 1
ATOM 617 N N . SER A 1 80 ? -17.376 0.611 3.803 1.00 80.44 80 SER A N 1
ATOM 618 C CA . SER A 1 80 ? -17.532 1.944 3.192 1.00 80.44 80 SER A CA 1
ATOM 619 C C . SER A 1 80 ? -16.427 2.321 2.195 1.00 80.44 80 SER A C 1
ATOM 621 O O . SER A 1 80 ? -16.558 3.283 1.439 1.00 80.44 80 SER A O 1
ATOM 623 N N . ALA A 1 81 ? -15.306 1.601 2.199 1.00 77.50 81 ALA A N 1
ATOM 624 C CA . ALA A 1 81 ? -14.154 1.883 1.355 1.00 77.50 81 ALA A CA 1
ATOM 625 C C . ALA A 1 81 ? -14.338 1.367 -0.083 1.00 77.50 81 ALA A C 1
ATOM 627 O O . ALA A 1 81 ? -13.607 1.780 -0.987 1.00 77.50 81 ALA A O 1
ATOM 628 N N . THR A 1 82 ? -15.310 0.477 -0.304 1.00 70.75 82 THR A N 1
ATOM 629 C CA . THR A 1 82 ? -15.620 -0.100 -1.619 1.00 70.75 82 THR A CA 1
ATOM 630 C C . THR A 1 82 ? -16.102 0.976 -2.591 1.00 70.75 82 THR A C 1
ATOM 632 O O . THR A 1 82 ? -15.581 1.067 -3.701 1.00 70.75 82 THR A O 1
ATOM 635 N N . ASP A 1 83 ? -16.970 1.875 -2.127 1.00 69.50 83 ASP A N 1
ATOM 636 C CA . ASP A 1 83 ? -17.503 2.993 -2.918 1.00 69.50 83 ASP A CA 1
ATOM 637 C C . ASP A 1 83 ? -16.437 4.061 -3.219 1.00 69.50 83 ASP A C 1
ATOM 639 O O . ASP A 1 83 ? -16.505 4.781 -4.210 1.00 69.50 83 ASP A O 1
ATOM 643 N N . GLN A 1 84 ? -15.389 4.154 -2.396 1.00 67.38 84 GLN A N 1
ATOM 644 C CA . GLN A 1 84 ? -14.246 5.035 -2.656 1.00 67.38 84 GLN A CA 1
ATOM 645 C C . GLN A 1 84 ? -13.334 4.502 -3.763 1.00 67.38 84 GLN A C 1
ATOM 647 O O . GLN A 1 84 ? -12.639 5.283 -4.415 1.00 67.38 84 GLN A O 1
ATOM 652 N N . GLN A 1 85 ? -13.319 3.188 -4.019 1.00 63.44 85 GLN A N 1
ATOM 653 C CA . GLN A 1 85 ? -12.501 2.647 -5.103 1.00 63.44 85 GLN A CA 1
ATOM 654 C C . GLN A 1 85 ? -12.940 3.167 -6.465 1.00 63.44 85 GLN A C 1
ATOM 656 O O . GLN A 1 85 ? -12.083 3.304 -7.332 1.00 63.44 85 GLN A O 1
ATOM 661 N N . THR A 1 86 ? -14.220 3.474 -6.658 1.00 61.12 86 THR A N 1
ATOM 662 C CA . THR A 1 86 ? -14.737 3.986 -7.932 1.00 61.12 86 THR A CA 1
ATOM 663 C C . THR A 1 86 ? -14.451 5.474 -8.137 1.00 61.12 86 THR A C 1
ATOM 665 O O . THR A 1 86 ? -14.612 5.961 -9.247 1.00 61.12 86 THR A O 1
ATOM 668 N N . LEU A 1 87 ? -14.003 6.193 -7.099 1.00 64.75 87 LEU A N 1
ATOM 669 C CA . LEU A 1 87 ? -13.693 7.629 -7.170 1.00 64.75 87 LEU A CA 1
ATOM 670 C C . LEU A 1 87 ? -12.292 7.935 -7.715 1.00 64.75 87 LEU A C 1
ATOM 672 O O . LEU A 1 87 ? -11.990 9.087 -8.004 1.00 64.75 87 LEU A O 1
ATOM 676 N N . LEU A 1 88 ? -11.423 6.927 -7.816 1.00 72.06 88 LEU A N 1
ATOM 677 C CA . LEU A 1 88 ? -10.106 7.065 -8.437 1.00 72.06 88 LEU A CA 1
ATOM 678 C C . LEU A 1 88 ? -10.200 6.552 -9.878 1.00 72.06 88 LEU A C 1
ATOM 680 O O . LEU A 1 88 ? -10.145 5.345 -10.108 1.00 72.06 88 LEU A O 1
ATOM 684 N N . ASP A 1 89 ? -10.367 7.438 -10.845 1.00 75.75 89 ASP A N 1
ATOM 685 C CA . ASP A 1 89 ? -10.454 7.094 -12.261 1.00 75.75 89 ASP A CA 1
ATOM 686 C C . ASP A 1 89 ? -9.132 7.363 -13.004 1.00 75.75 89 ASP A C 1
ATOM 688 O O . ASP A 1 89 ? -8.202 7.987 -12.490 1.00 75.75 89 ASP A O 1
ATOM 692 N N . GLY A 1 90 ? -9.019 6.807 -14.212 1.00 85.62 90 GLY A N 1
ATOM 693 C CA . GLY A 1 90 ? -7.871 6.995 -15.097 1.00 85.62 90 GLY A CA 1
ATOM 694 C C . GLY A 1 90 ? -6.963 5.772 -15.233 1.00 85.62 90 GLY A C 1
ATOM 695 O O . GLY A 1 90 ? -6.910 4.895 -14.368 1.00 85.62 90 GLY A O 1
ATOM 696 N N . SER A 1 91 ? -6.205 5.745 -16.333 1.00 86.94 91 SER A N 1
ATOM 697 C CA . SER A 1 91 ? -5.372 4.600 -16.728 1.00 86.94 91 SER A CA 1
ATOM 698 C C . SER A 1 91 ? -4.376 4.190 -15.646 1.00 86.94 91 SER A C 1
ATOM 700 O O . SER A 1 91 ? -4.234 3.007 -15.362 1.00 86.94 91 SER A O 1
ATOM 702 N N . PHE A 1 92 ? -3.753 5.156 -14.967 1.00 87.06 92 PHE A N 1
ATOM 703 C CA . PHE A 1 92 ? -2.841 4.868 -13.861 1.00 87.06 92 PHE A CA 1
ATOM 704 C C . PHE A 1 92 ? -3.534 4.111 -12.720 1.00 87.06 92 PHE A C 1
ATOM 706 O O . PHE A 1 92 ? -2.988 3.142 -12.194 1.00 87.06 92 PHE A O 1
ATOM 713 N N . ALA A 1 93 ? -4.741 4.534 -12.332 1.00 88.25 93 ALA A N 1
ATOM 714 C CA . ALA A 1 93 ? -5.478 3.903 -11.243 1.00 88.25 93 ALA A CA 1
ATOM 715 C C . ALA A 1 93 ? -5.883 2.465 -11.604 1.00 88.25 93 ALA A C 1
ATOM 717 O O . ALA A 1 93 ? -5.809 1.576 -10.754 1.00 88.25 93 ALA A O 1
ATOM 718 N N . ASP A 1 94 ? -6.257 2.222 -12.860 1.00 89.12 94 ASP A N 1
ATOM 719 C CA . ASP A 1 94 ? -6.632 0.895 -13.355 1.00 89.12 94 ASP A CA 1
ATOM 720 C C . ASP A 1 94 ? -5.436 -0.049 -13.474 1.00 89.12 94 ASP A C 1
ATOM 722 O O . ASP A 1 94 ? -5.507 -1.205 -13.044 1.00 89.12 94 ASP A O 1
ATOM 726 N N . GLU A 1 95 ? -4.308 0.450 -13.973 1.00 91.50 95 GLU A N 1
ATOM 727 C CA . GLU A 1 95 ? -3.060 -0.307 -14.029 1.00 91.50 95 GLU A CA 1
ATOM 728 C C . GLU A 1 95 ? -2.550 -0.651 -12.630 1.00 91.50 95 GLU A C 1
ATOM 730 O O . GLU A 1 95 ? -2.223 -1.807 -12.364 1.00 91.50 95 GLU A O 1
ATOM 735 N N . TYR A 1 96 ? -2.574 0.308 -11.701 1.00 92.00 96 TYR A N 1
ATOM 736 C CA . TYR A 1 96 ? -2.205 0.068 -10.308 1.00 92.00 96 TYR A CA 1
ATOM 737 C C . TYR A 1 96 ? -3.099 -0.997 -9.659 1.00 92.00 96 TYR A C 1
ATOM 739 O O . TYR A 1 96 ? -2.599 -1.920 -9.020 1.00 92.00 96 TYR A O 1
ATOM 747 N N . ARG A 1 97 ? -4.428 -0.922 -9.838 1.00 91.12 97 ARG A N 1
ATOM 748 C CA . ARG A 1 97 ? -5.350 -1.953 -9.324 1.00 91.12 97 ARG A CA 1
ATOM 749 C C . ARG A 1 97 ? -5.044 -3.325 -9.906 1.00 91.12 97 ARG A C 1
ATOM 751 O O . ARG A 1 97 ? -5.080 -4.308 -9.173 1.00 91.12 97 ARG A O 1
ATOM 758 N N . THR A 1 98 ? -4.771 -3.387 -11.206 1.00 91.56 98 THR A N 1
ATOM 759 C CA . THR A 1 98 ? -4.431 -4.635 -11.895 1.00 91.56 98 THR A CA 1
ATOM 760 C C . THR A 1 98 ? -3.140 -5.218 -11.333 1.00 91.56 98 THR A C 1
ATOM 762 O O . THR A 1 98 ? -3.114 -6.390 -10.975 1.00 91.56 98 THR A O 1
ATOM 765 N N . ALA A 1 99 ? -2.110 -4.392 -11.142 1.00 92.69 99 ALA A N 1
ATOM 766 C CA . ALA A 1 99 ? -0.856 -4.814 -10.532 1.00 92.69 99 ALA A CA 1
ATOM 767 C C . ALA A 1 99 ? -1.059 -5.356 -9.107 1.00 92.69 99 ALA A C 1
ATOM 769 O O . ALA A 1 99 ? -0.585 -6.445 -8.792 1.00 92.69 99 ALA A O 1
ATOM 770 N N . VAL A 1 100 ? -1.827 -4.657 -8.261 1.00 93.00 100 VAL A N 1
ATOM 771 C CA . VAL A 1 100 ? -2.136 -5.130 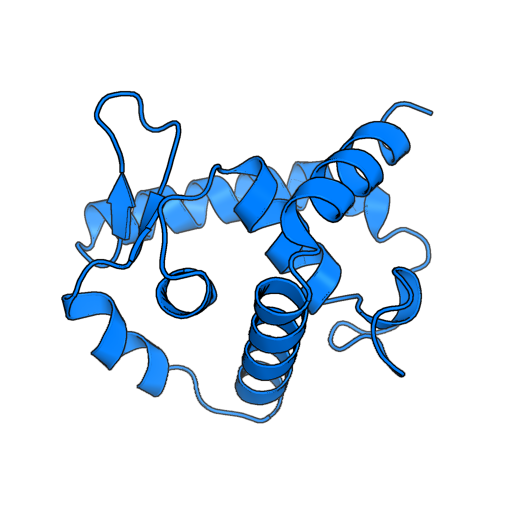-6.901 1.00 93.00 100 VAL A CA 1
ATOM 772 C C . VAL A 1 100 ? -2.886 -6.467 -6.929 1.00 93.00 100 VAL A C 1
ATOM 774 O O . VAL A 1 100 ? -2.524 -7.362 -6.169 1.00 93.00 100 VAL A O 1
ATOM 777 N N . LYS A 1 101 ? -3.884 -6.636 -7.810 1.00 92.31 101 LYS A N 1
ATOM 778 C CA . LYS A 1 101 ? -4.607 -7.914 -7.970 1.00 92.31 101 LYS A CA 1
ATOM 779 C C . LYS A 1 101 ? -3.652 -9.052 -8.313 1.00 92.31 101 LYS A C 1
ATOM 781 O O . LYS A 1 101 ? -3.643 -10.054 -7.607 1.00 92.31 101 LYS A O 1
ATOM 786 N N . THR A 1 102 ? -2.787 -8.854 -9.309 1.00 91.44 102 THR A N 1
ATOM 787 C CA . THR A 1 102 ? -1.776 -9.842 -9.709 1.00 91.44 102 THR A CA 1
ATOM 788 C C . THR A 1 102 ? -0.885 -10.253 -8.533 1.00 91.44 102 THR A C 1
ATOM 790 O O . THR A 1 102 ? -0.671 -11.443 -8.305 1.00 91.44 102 THR A O 1
ATOM 793 N N . LEU A 1 103 ? -0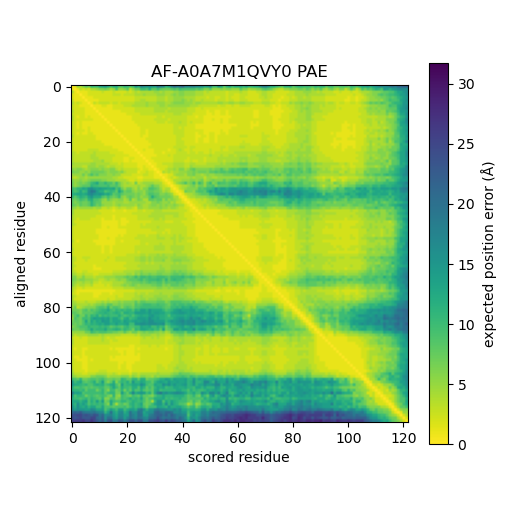.390 -9.290 -7.748 1.00 90.38 103 LEU A N 1
ATOM 794 C CA . LEU A 1 103 ? 0.490 -9.568 -6.605 1.00 90.38 103 LEU A CA 1
ATOM 795 C C . LEU A 1 103 ? -0.217 -10.335 -5.475 1.00 90.38 103 LEU A C 1
ATOM 797 O O . LEU A 1 103 ? 0.404 -11.182 -4.825 1.00 90.38 103 LEU A O 1
ATOM 801 N N . VAL A 1 104 ? -1.499 -10.040 -5.234 1.00 89.38 104 VAL A N 1
ATOM 802 C CA . VAL A 1 104 ? -2.324 -10.725 -4.227 1.00 89.38 104 VAL A CA 1
ATOM 803 C C . VAL A 1 104 ? -2.659 -12.152 -4.680 1.00 89.38 104 VAL A C 1
ATOM 805 O O . VAL A 1 104 ? -2.451 -13.090 -3.912 1.00 89.38 104 VAL A O 1
ATOM 808 N N . GLU A 1 105 ? -3.109 -12.335 -5.925 1.00 86.00 105 GLU A N 1
ATOM 809 C CA . GLU A 1 105 ? -3.490 -13.639 -6.496 1.00 86.00 105 GLU A CA 1
ATOM 810 C C . GLU A 1 105 ? -2.312 -14.615 -6.565 1.00 86.00 105 GLU A C 1
ATOM 812 O O . GLU A 1 105 ? -2.458 -15.798 -6.262 1.00 86.00 105 GLU A O 1
ATOM 817 N N . GLN A 1 106 ? -1.120 -14.118 -6.897 1.00 81.69 106 GLN A N 1
ATOM 818 C CA . GLN A 1 106 ? 0.100 -14.928 -6.944 1.00 81.69 106 GLN A CA 1
ATOM 819 C C . GLN A 1 106 ? 0.711 -15.192 -5.553 1.00 81.69 106 GLN A C 1
ATOM 821 O O . GLN A 1 106 ? 1.776 -15.799 -5.457 1.00 81.69 106 GLN A O 1
ATOM 826 N N . GLN A 1 107 ? 0.059 -14.743 -4.470 1.00 74.25 107 GLN A N 1
ATOM 827 C CA . GLN A 1 107 ? 0.498 -14.909 -3.076 1.00 74.25 107 GLN A CA 1
ATOM 828 C C . GLN A 1 107 ? 1.919 -14.388 -2.801 1.00 74.25 107 GLN A C 1
ATOM 830 O O . GLN A 1 107 ? 2.608 -14.839 -1.884 1.00 74.25 107 GLN A O 1
ATOM 835 N N . LEU A 1 108 ? 2.365 -13.392 -3.565 1.00 69.62 108 LEU A N 1
ATOM 836 C CA . LEU A 1 108 ? 3.751 -12.928 -3.520 1.00 69.62 108 LEU A CA 1
ATOM 837 C C . LEU A 1 108 ? 4.058 -12.090 -2.282 1.00 69.62 108 LEU A C 1
ATOM 839 O O . LEU A 1 108 ? 5.223 -11.878 -1.968 1.00 69.62 108 LEU A O 1
ATOM 843 N N . ILE A 1 109 ? 3.036 -11.641 -1.553 1.00 67.69 109 ILE A N 1
ATOM 844 C CA . ILE A 1 109 ? 3.136 -10.653 -0.470 1.00 67.69 109 ILE A CA 1
ATOM 845 C C . ILE A 1 109 ? 4.221 -11.017 0.560 1.00 67.69 109 ILE A C 1
ATOM 847 O O . ILE A 1 109 ? 5.031 -10.163 0.917 1.00 67.69 109 ILE A O 1
ATOM 851 N N . GLY A 1 110 ? 4.305 -12.284 0.984 1.00 64.56 110 GLY A N 1
ATOM 852 C CA . GLY A 1 110 ? 5.339 -12.734 1.929 1.00 64.56 110 GLY A CA 1
ATOM 853 C C . GLY A 1 110 ? 6.764 -12.670 1.362 1.00 64.56 110 GLY A C 1
ATOM 854 O O . GLY A 1 110 ? 7.705 -12.333 2.078 1.00 64.56 110 GLY A O 1
ATOM 855 N N . VAL A 1 111 ? 6.921 -12.925 0.060 1.00 67.38 111 VAL A N 1
ATOM 856 C CA . VAL A 1 111 ? 8.198 -12.820 -0.666 1.00 67.38 111 VAL A CA 1
ATOM 857 C C . VAL A 1 111 ? 8.577 -11.353 -0.891 1.00 67.38 111 VAL A C 1
ATOM 859 O O . VAL A 1 111 ? 9.756 -11.005 -0.803 1.00 67.38 111 VAL A O 1
ATOM 862 N N . LEU A 1 112 ? 7.594 -10.479 -1.143 1.00 67.31 112 LEU A N 1
ATOM 863 C CA . LEU A 1 112 ? 7.823 -9.046 -1.349 1.00 67.31 112 LEU A CA 1
ATOM 864 C C . LEU A 1 112 ? 8.438 -8.401 -0.108 1.00 67.31 112 LEU A C 1
ATOM 866 O O . LEU A 1 112 ? 9.461 -7.737 -0.229 1.00 67.31 112 LEU A O 1
ATOM 870 N N . VAL A 1 113 ? 7.870 -8.657 1.076 1.00 66.06 113 VAL A N 1
ATOM 871 C CA . VAL A 1 113 ? 8.359 -8.073 2.338 1.00 66.06 113 VAL A CA 1
ATOM 872 C C . VAL A 1 113 ? 9.825 -8.437 2.592 1.00 66.06 113 VAL A C 1
ATOM 874 O O . VAL A 1 113 ? 10.609 -7.584 3.004 1.00 66.06 113 VAL A O 1
ATOM 877 N N . GLN A 1 114 ? 10.239 -9.674 2.302 1.00 66.50 114 GLN A N 1
ATOM 878 C CA . GLN A 1 114 ? 11.643 -10.075 2.447 1.00 66.50 114 GLN A CA 1
ATOM 879 C C . GLN A 1 114 ? 12.558 -9.353 1.449 1.00 66.50 114 GLN A C 1
ATOM 881 O O . GLN A 1 114 ? 13.628 -8.879 1.827 1.00 66.50 114 GLN A O 1
ATOM 886 N N . ARG A 1 115 ? 12.135 -9.224 0.184 1.00 66.81 115 ARG A N 1
ATOM 887 C CA . ARG A 1 115 ? 12.941 -8.583 -0.868 1.00 66.81 115 ARG A CA 1
ATOM 888 C C . ARG A 1 115 ? 13.094 -7.077 -0.664 1.00 66.81 115 ARG A C 1
ATOM 890 O O . ARG A 1 115 ? 14.168 -6.545 -0.926 1.00 66.81 115 ARG A O 1
ATOM 897 N N . THR A 1 116 ? 12.056 -6.393 -0.188 1.00 65.25 116 THR A N 1
ATOM 898 C CA . THR A 1 116 ? 12.111 -4.940 0.031 1.00 65.25 116 THR A CA 1
ATOM 899 C C . THR A 1 116 ? 12.861 -4.561 1.307 1.00 65.25 116 THR A C 1
ATOM 901 O O . THR A 1 116 ? 13.500 -3.516 1.336 1.00 65.25 116 THR A O 1
ATOM 904 N N . THR A 1 117 ? 12.837 -5.403 2.345 1.00 61.59 117 THR A N 1
ATOM 905 C CA . THR A 1 117 ? 13.527 -5.122 3.621 1.00 61.59 117 THR A CA 1
ATOM 906 C C . THR A 1 117 ? 15.010 -5.508 3.618 1.00 61.59 117 THR A C 1
ATOM 908 O O . THR A 1 117 ? 15.806 -4.832 4.263 1.00 61.59 117 THR A O 1
ATOM 911 N N . GLN A 1 118 ? 15.422 -6.540 2.870 1.00 56.84 118 GLN A N 1
ATOM 912 C CA . GLN A 1 118 ? 16.840 -6.935 2.776 1.00 56.84 118 GLN A CA 1
ATOM 913 C C . GLN A 1 118 ? 17.677 -6.059 1.829 1.00 56.84 118 GLN A C 1
ATOM 915 O O . GLN A 1 118 ? 18.895 -6.000 1.978 1.00 56.84 118 GLN A O 1
ATOM 920 N N . GLY A 1 119 ? 17.048 -5.360 0.880 1.00 51.56 119 GLY A N 1
ATOM 921 C CA . GLY A 1 119 ? 17.732 -4.429 -0.025 1.00 51.56 119 GLY A CA 1
ATOM 922 C C . GLY A 1 119 ? 18.069 -3.064 0.591 1.00 51.56 119 GLY A C 1
ATOM 923 O O . GLY A 1 119 ? 18.900 -2.354 0.043 1.00 51.56 119 GLY A O 1
ATOM 924 N N . ALA A 1 120 ? 17.454 -2.701 1.722 1.00 43.00 120 ALA A N 1
ATOM 925 C CA . ALA A 1 120 ? 17.670 -1.420 2.405 1.00 43.00 120 ALA A CA 1
ATOM 926 C C . ALA A 1 120 ? 18.831 -1.443 3.427 1.00 43.00 120 ALA A C 1
ATOM 928 O O . ALA A 1 120 ? 19.129 -0.424 4.041 1.00 43.00 120 ALA A O 1
ATOM 929 N N . ALA A 1 121 ? 19.468 -2.603 3.637 1.00 39.28 121 ALA A N 1
ATOM 930 C CA . ALA A 1 121 ? 20.511 -2.812 4.647 1.00 39.28 121 ALA A CA 1
ATOM 931 C C . ALA A 1 121 ? 21.939 -2.952 4.070 1.00 39.28 121 ALA A C 1
ATOM 933 O O . ALA A 1 121 ? 22.829 -3.411 4.788 1.00 39.28 121 ALA A O 1
ATOM 934 N N . GLN A 1 122 ? 22.155 -2.599 2.797 1.00 35.44 122 GLN A N 1
ATOM 935 C CA . GLN A 1 122 ? 23.464 -2.633 2.126 1.00 35.44 122 GLN A CA 1
ATOM 936 C C . GLN A 1 122 ? 23.905 -1.239 1.692 1.00 35.44 122 GLN A C 1
ATOM 938 O O . GLN A 1 122 ? 23.044 -0.489 1.183 1.00 35.44 122 GLN A O 1
#

Sequence (122 aa):
MALPIIDRPASLDEITAIDLVATYMQFFGYGDRNIHGDNEFALAEYDARRARVEAGLKRLVRSGYALSNKQATSFTAAESATDQQTLLDGSFADEYRTAVKTLVEQQLIGVLVQRTTQGAAQ

Foldseek 3Di:
DLQVLLVDWDFLLLVLLLQLCLQAVVVVVNDDAHLVHDDPCSLVCSVVSSVVSLVVQVVCCVVQQWDADPVNGIIHGHPVVVVVLVVDDDPSSVSSNVSSNSCSVVVCSVVSSVVSVVVNPD

Nearest PDB structures (foldseek):
  5y6i-assembly1_B  TM=6.005E-01  e=8.009E-01  Pseudomonas aeruginosa
  3jcm-assembly1_N  TM=5.641E-01  e=2.940E+00  Saccharomyces cerevisiae S288C
  5aip-assembly1_B  TM=3.708E-01  e=2.094E+00  Neisseria meningitidis serogroup B
  1kln-assembly1_A  TM=1.964E-01  e=1.767E+00  Escherichia coli
  4cch-assembly1_A  TM=1.885E-01  e=9.636E+00  Thermus aquaticus

Mean predicted aligned error: 6.0 Å

pLDDT: mean 83.78, std 12.43, range [35.44, 95.62]

Radius of gyration: 13.87 Å; Cα contacts (8 Å, |Δi|>4): 145; chains: 1; bounding box: 41×24×37 Å

InterPro domains:
  IPR046904 ABC-three component system, Middle Component 2 [PF20288] (7-106)

Solvent-accessible surface area (backbone atoms only — not comparable to full-atom values): 6871 Å² total; per-residue (Å²): 115,63,50,68,68,63,72,46,76,37,34,68,60,45,53,33,33,48,53,53,40,32,33,28,20,31,85,75,71,74,44,95,55,35,80,74,51,93,59,99,57,61,63,78,41,46,66,67,45,37,56,50,48,52,55,50,50,55,49,31,37,76,70,56,34,27,43,59,51,98,82,67,60,32,37,24,47,26,83,70,31,60,70,53,48,73,72,58,72,58,71,68,48,54,52,41,51,51,36,42,44,54,44,52,76,68,61,40,54,73,60,38,40,54,58,59,59,63,61,68,76,115

Organism: NCBI:txid2733571